Protein AF-A0A539DYP3-F1 (afdb_monomer_lite)

Secondary structure (DSSP, 8-state):
-PPPPP---EE-SS--GGG--SSTTGGGGGTEE-HHHHHS---

pLDDT: mean 89.67, std 11.22, range [47.59, 97.38]

Foldseek 3Di:
DDDDDDDDWAFDPQFDVVQADPDDCSSCSRTTDDCCVVPDDDD

Radius of gyration: 13.55 Å; chains: 1; bounding box: 28×34×33 Å

Sequence (43 aa):
GKAPHLHYAVLSIVPLPWRFNTATQGWKQIFFLNPGEVLGSGG

Structure (mmCIF, N/CA/C/O backbone):
data_AF-A0A539DYP3-F1
#
_entry.id   AF-A0A539DYP3-F1
#
loop_
_atom_site.group_PDB
_atom_site.id
_atom_site.type_symbol
_atom_site.label_atom_id
_atom_site.label_alt_id
_atom_site.label_comp_id
_atom_site.label_asym_id
_atom_site.label_entity_id
_atom_site.label_seq_id
_atom_site.pdbx_PDB_ins_code
_atom_site.Cartn_x
_atom_site.Cartn_y
_atom_site.Cartn_z
_atom_site.occupancy
_atom_site.B_iso_or_equiv
_atom_site.auth_seq_id
_atom_site.auth_comp_id
_atom_site.auth_asym_id
_atom_site.auth_atom_id
_atom_site.pdbx_PDB_model_num
ATOM 1 N N . GLY A 1 1 ? -22.018 -13.394 20.990 1.00 70.25 1 GLY A N 1
ATOM 2 C CA . GLY A 1 1 ? -20.99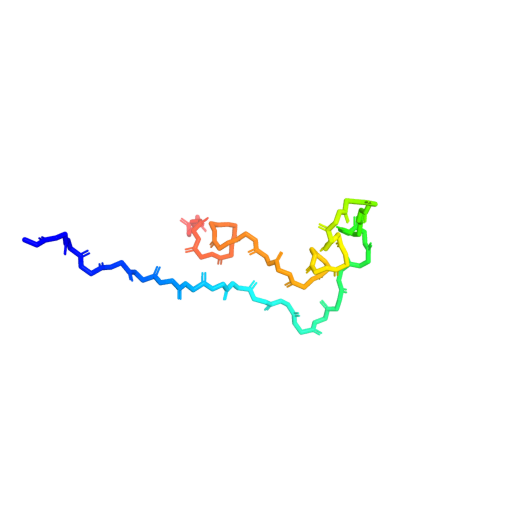5 -12.428 20.539 1.00 70.25 1 GLY A CA 1
ATOM 3 C C . GLY A 1 1 ? -20.738 -12.639 19.062 1.00 70.25 1 GLY A C 1
ATOM 4 O O . GLY A 1 1 ? -20.846 -13.775 18.620 1.00 70.25 1 GLY A O 1
ATOM 5 N N . LYS A 1 2 ? -20.475 -11.577 18.290 1.00 75.56 2 LYS A N 1
ATOM 6 C CA . LYS A 1 2 ? -20.101 -11.687 16.867 1.00 75.56 2 LYS A CA 1
ATOM 7 C C . LYS A 1 2 ? -18.800 -12.498 16.749 1.00 75.56 2 LYS A C 1
ATOM 9 O O . LYS A 1 2 ? -17.952 -12.396 17.634 1.00 75.56 2 LYS A O 1
ATOM 14 N N . ALA A 1 3 ? -18.659 -13.295 15.690 1.00 87.44 3 ALA A N 1
ATOM 15 C CA . ALA A 1 3 ? -17.406 -13.987 15.398 1.00 87.44 3 ALA A CA 1
ATOM 16 C C . ALA A 1 3 ? -16.232 -12.984 15.321 1.00 87.44 3 ALA A C 1
ATOM 18 O O . ALA A 1 3 ? -16.454 -11.836 14.928 1.00 87.44 3 ALA A O 1
ATOM 19 N N . PRO A 1 4 ? -14.998 -13.383 15.672 1.00 88.69 4 PRO A N 1
ATOM 20 C CA . PRO A 1 4 ? -13.818 -12.551 15.466 1.00 88.69 4 PRO A CA 1
ATOM 21 C C . PRO A 1 4 ? -13.683 -12.180 13.987 1.00 88.69 4 PRO A C 1
ATOM 23 O O . PRO A 1 4 ? -13.746 -13.047 13.117 1.00 88.69 4 PRO A O 1
ATOM 26 N N . HIS A 1 5 ? -13.517 -10.892 13.701 1.00 87.44 5 HIS A N 1
ATOM 27 C CA . HIS A 1 5 ? -13.265 -10.405 12.349 1.00 87.44 5 HIS A CA 1
ATOM 28 C C . HIS A 1 5 ? -11.784 -10.056 12.210 1.00 87.44 5 HIS A C 1
ATOM 30 O O . HIS A 1 5 ? -11.226 -9.354 13.055 1.00 87.44 5 HIS A O 1
ATOM 36 N N . LEU A 1 6 ? -11.152 -10.526 11.137 1.00 89.69 6 LEU A N 1
ATOM 37 C CA . LEU A 1 6 ? -9.774 -10.179 10.813 1.00 89.69 6 LEU A CA 1
ATOM 38 C C . LEU A 1 6 ? -9.756 -8.887 9.989 1.00 89.69 6 LEU A C 1
ATOM 40 O O . LEU A 1 6 ? -10.316 -8.838 8.896 1.00 89.69 6 LEU A O 1
ATOM 44 N N . HIS A 1 7 ? -9.088 -7.854 10.496 1.00 91.12 7 HIS A N 1
ATOM 45 C CA . HIS A 1 7 ? -8.828 -6.626 9.750 1.00 91.12 7 HIS A CA 1
ATOM 46 C C . HIS A 1 7 ? -7.394 -6.660 9.236 1.00 91.12 7 HIS A C 1
ATOM 48 O O . HIS A 1 7 ? -6.451 -6.552 10.016 1.00 91.12 7 HIS A O 1
ATOM 54 N N . TYR A 1 8 ? -7.230 -6.813 7.927 1.00 92.19 8 TYR A N 1
ATOM 55 C CA . TYR A 1 8 ? -5.926 -6.774 7.283 1.00 92.19 8 TYR A CA 1
ATOM 56 C C . TYR A 1 8 ? -6.005 -6.003 5.970 1.00 92.19 8 TYR A C 1
ATOM 58 O O . TYR A 1 8 ? -7.068 -5.862 5.365 1.00 92.19 8 TYR A O 1
ATOM 66 N N . ALA A 1 9 ? -4.859 -5.489 5.548 1.00 92.94 9 ALA A N 1
ATOM 67 C CA . ALA A 1 9 ? -4.687 -4.818 4.275 1.00 92.94 9 ALA A CA 1
ATOM 68 C C . ALA A 1 9 ? -3.457 -5.396 3.582 1.00 92.94 9 ALA A C 1
ATOM 70 O O . ALA A 1 9 ? -2.494 -5.791 4.242 1.00 92.94 9 ALA A O 1
ATOM 71 N N . VAL A 1 10 ? -3.490 -5.424 2.254 1.00 94.50 10 VAL A N 1
ATOM 72 C CA . VAL A 1 10 ? -2.336 -5.789 1.436 1.00 94.50 10 VAL A CA 1
ATOM 73 C C . VAL A 1 10 ? -1.712 -4.506 0.909 1.00 94.50 10 VAL A C 1
ATOM 75 O O . VAL A 1 10 ? -2.408 -3.633 0.387 1.00 94.50 10 VAL A O 1
ATOM 78 N N . LEU A 1 11 ? -0.399 -4.386 1.067 1.00 96.38 11 LEU A N 1
ATOM 79 C CA . LEU A 1 11 ? 0.364 -3.211 0.673 1.00 96.38 11 LEU A CA 1
ATOM 80 C C . LEU A 1 11 ? 1.414 -3.593 -0.368 1.00 96.38 11 LEU A C 1
ATOM 82 O O . LEU A 1 11 ? 2.075 -4.621 -0.238 1.00 96.38 11 LEU A O 1
ATOM 86 N N . SER A 1 12 ? 1.594 -2.737 -1.367 1.00 95.38 12 SER A N 1
ATOM 87 C CA . SER A 1 12 ? 2.746 -2.770 -2.260 1.00 95.38 12 SER A CA 1
ATOM 88 C C . SER A 1 12 ? 3.867 -1.911 -1.684 1.00 95.38 12 SER A C 1
ATOM 90 O O . SER A 1 12 ? 3.634 -0.767 -1.302 1.00 95.38 12 SER A O 1
ATOM 92 N N . ILE A 1 13 ? 5.091 -2.441 -1.645 1.00 95.69 13 ILE A N 1
ATOM 93 C CA . ILE A 1 13 ? 6.290 -1.665 -1.279 1.00 95.69 13 ILE A CA 1
ATOM 94 C C . ILE A 1 13 ? 6.694 -0.742 -2.439 1.00 95.69 13 ILE A C 1
ATOM 96 O O . ILE A 1 13 ? 7.177 0.367 -2.223 1.00 95.69 13 ILE A O 1
ATOM 100 N N . VAL A 1 14 ? 6.456 -1.185 -3.677 1.00 96.62 14 VAL A N 1
ATOM 101 C CA . VAL A 1 14 ? 6.674 -0.378 -4.879 1.00 96.62 14 VAL A CA 1
ATOM 102 C C . VAL A 1 14 ? 5.420 0.462 -5.137 1.00 96.62 14 VAL A C 1
ATOM 104 O O . VAL A 1 14 ? 4.329 -0.108 -5.236 1.00 96.62 14 VAL A O 1
ATOM 107 N N . PRO A 1 15 ? 5.523 1.795 -5.251 1.00 96.25 15 PRO A N 1
ATOM 108 C CA . PRO A 1 15 ? 4.362 2.619 -5.551 1.00 96.25 15 PRO A CA 1
ATOM 109 C C . PRO A 1 15 ? 3.807 2.293 -6.944 1.00 96.25 15 PRO A C 1
ATOM 111 O O . PRO A 1 15 ? 4.572 2.042 -7.874 1.00 96.25 15 PRO A O 1
ATOM 114 N N . LEU A 1 16 ? 2.481 2.351 -7.100 1.00 96.44 16 LEU A N 1
ATOM 115 C CA . LEU A 1 16 ? 1.775 2.230 -8.382 1.00 96.44 16 LEU A CA 1
ATOM 116 C C . LEU A 1 16 ? 1.160 3.594 -8.764 1.00 96.44 16 LEU A C 1
ATOM 118 O O . LEU A 1 16 ? -0.014 3.835 -8.463 1.00 96.44 16 LEU A O 1
ATOM 122 N N . PRO A 1 17 ? 1.917 4.523 -9.390 1.00 96.25 17 PRO A N 1
ATOM 123 C CA . PRO A 1 17 ? 1.466 5.902 -9.611 1.00 96.25 17 PRO A CA 1
ATOM 124 C C . PRO A 1 17 ? 0.157 6.023 -10.399 1.00 96.25 17 PRO A C 1
ATOM 126 O O . PRO A 1 17 ? -0.617 6.944 -10.163 1.00 96.25 17 PRO A O 1
ATOM 129 N N . TRP A 1 18 ? -0.134 5.066 -11.285 1.00 95.56 18 TRP A N 1
ATOM 130 C CA . TRP A 1 18 ? -1.368 5.025 -12.083 1.00 95.56 18 TRP A CA 1
ATOM 131 C C . TRP A 1 18 ? -2.639 4.766 -11.264 1.00 95.56 18 TRP A C 1
ATOM 133 O O . TRP A 1 18 ? -3.739 4.912 -11.787 1.00 95.56 18 TRP A O 1
ATOM 143 N N . ARG A 1 19 ? -2.514 4.388 -9.987 1.00 95.44 19 ARG A N 1
ATOM 144 C CA . ARG A 1 19 ? -3.651 4.240 -9.066 1.00 95.44 19 ARG A CA 1
ATOM 145 C C . ARG A 1 19 ? -3.948 5.508 -8.270 1.00 95.44 19 ARG A C 1
ATOM 147 O O . ARG A 1 19 ? -4.877 5.514 -7.467 1.00 95.44 19 ARG A O 1
ATOM 154 N N . PHE A 1 20 ? -3.169 6.570 -8.462 1.00 96.56 20 PHE A N 1
ATOM 155 C CA . PHE A 1 20 ? -3.458 7.858 -7.850 1.00 96.56 20 PHE A CA 1
ATOM 156 C C . PHE A 1 20 ? -4.800 8.414 -8.344 1.00 96.56 20 PHE A C 1
ATOM 158 O O . PHE A 1 20 ? -5.123 8.338 -9.528 1.00 96.56 20 PHE A O 1
ATOM 165 N N . ASN A 1 21 ? -5.560 9.027 -7.438 1.00 95.81 21 ASN A N 1
ATOM 166 C CA . ASN A 1 21 ? -6.760 9.783 -7.776 1.00 95.81 21 ASN A CA 1
ATOM 167 C C . ASN A 1 21 ? -6.884 11.042 -6.898 1.00 95.81 21 ASN A C 1
ATOM 169 O O . ASN A 1 21 ? -6.150 11.215 -5.924 1.00 95.81 21 ASN A O 1
ATOM 173 N N . THR A 1 22 ? -7.827 11.920 -7.243 1.00 97.38 22 THR A N 1
ATOM 174 C CA . THR A 1 22 ? -8.049 13.213 -6.572 1.00 97.38 22 THR A CA 1
ATOM 175 C C . THR A 1 22 ? -8.984 13.141 -5.362 1.00 97.38 22 THR A C 1
ATOM 177 O O . THR A 1 22 ? -9.290 14.173 -4.765 1.00 97.38 22 THR A O 1
ATOM 180 N N . ALA A 1 23 ? -9.446 11.949 -4.973 1.00 96.81 23 ALA A N 1
ATOM 181 C CA . ALA A 1 23 ? -10.284 11.793 -3.792 1.00 96.81 23 ALA A CA 1
ATOM 182 C C . ALA A 1 23 ? -9.475 12.020 -2.506 1.00 96.81 23 ALA A C 1
ATOM 184 O O . ALA A 1 23 ? -8.244 11.914 -2.469 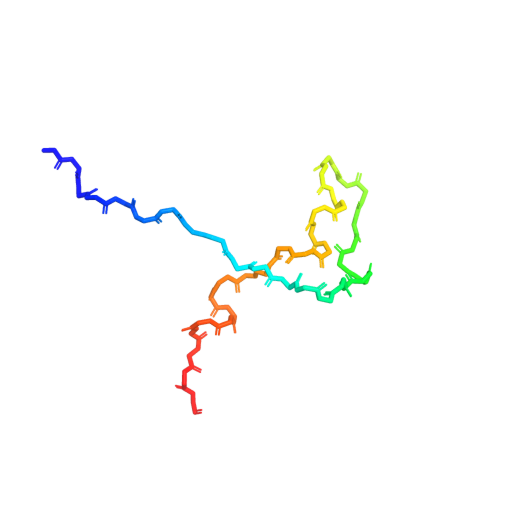1.00 96.81 23 ALA A O 1
ATOM 185 N N . THR A 1 24 ? -10.173 12.288 -1.402 1.00 97.00 24 THR A N 1
ATOM 186 C CA . THR A 1 24 ? -9.555 12.329 -0.074 1.00 97.00 24 THR A CA 1
ATOM 187 C C . THR A 1 24 ? -8.830 11.006 0.191 1.00 97.00 24 THR A C 1
ATOM 189 O O . THR A 1 24 ? -9.422 9.936 0.103 1.00 97.00 24 THR A O 1
ATOM 192 N N . GLN A 1 25 ? -7.534 11.077 0.515 1.00 95.25 25 GLN A N 1
ATOM 193 C CA . GLN A 1 25 ? -6.640 9.916 0.663 1.00 95.25 25 GLN A CA 1
ATOM 194 C C . GLN A 1 25 ? -6.341 9.125 -0.629 1.00 95.25 25 GLN A C 1
ATOM 196 O O . GLN A 1 25 ? -5.809 8.019 -0.542 1.00 95.25 25 GLN A O 1
ATOM 201 N N . GLY A 1 26 ? -6.577 9.692 -1.816 1.00 93.50 26 GLY A N 1
ATOM 202 C CA . GLY A 1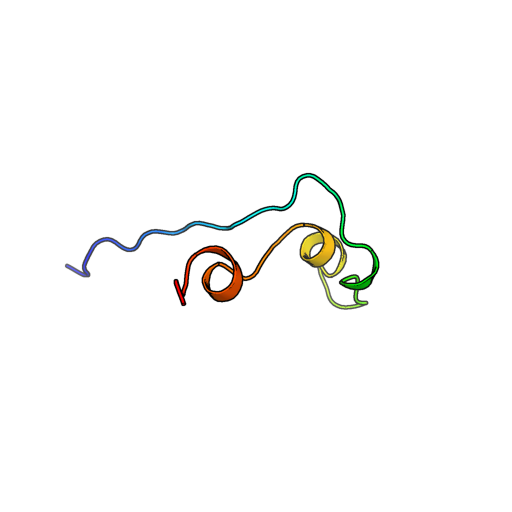 26 ? -6.247 9.072 -3.107 1.00 93.50 26 GLY A CA 1
ATOM 203 C C . GLY A 1 26 ? -4.777 8.660 -3.248 1.00 93.50 26 GLY A C 1
ATOM 204 O O . GLY A 1 26 ? -4.477 7.624 -3.834 1.00 93.50 26 GLY A O 1
ATOM 205 N N . TRP A 1 27 ? -3.855 9.381 -2.599 1.00 95.56 27 TRP A N 1
ATOM 206 C CA . TRP A 1 27 ? -2.436 9.007 -2.530 1.00 95.56 27 TRP A CA 1
ATOM 207 C C . TRP A 1 27 ? -2.190 7.646 -1.862 1.00 95.56 27 TRP A C 1
ATOM 209 O O . TRP A 1 27 ? -1.223 6.970 -2.198 1.00 95.56 27 TRP A O 1
ATOM 219 N N . LYS A 1 28 ? -3.062 7.199 -0.948 1.00 95.38 28 LYS A N 1
ATOM 220 C CA . LYS A 1 28 ? -2.926 5.880 -0.315 1.00 95.38 28 LYS A CA 1
ATOM 221 C C . LYS A 1 28 ? -3.206 4.757 -1.313 1.00 95.38 28 LYS A C 1
ATOM 223 O O . LYS A 1 28 ? -2.591 3.702 -1.216 1.00 95.38 28 LYS A O 1
ATOM 228 N N . GLN A 1 29 ? -4.062 4.971 -2.316 1.00 94.56 29 GLN A N 1
ATOM 229 C CA . GLN A 1 29 ? -4.369 3.938 -3.317 1.00 94.56 29 GLN A CA 1
ATOM 230 C C . GLN A 1 29 ? -3.151 3.502 -4.147 1.00 94.56 29 GLN A C 1
ATOM 232 O O . GLN A 1 29 ? -3.157 2.404 -4.698 1.00 94.56 29 GLN A O 1
ATOM 237 N N . ILE A 1 30 ? -2.084 4.310 -4.164 1.00 97.31 30 ILE A N 1
ATOM 238 C CA . ILE A 1 30 ? -0.777 3.961 -4.741 1.00 97.31 30 ILE A CA 1
ATOM 239 C C . ILE A 1 30 ? -0.174 2.714 -4.068 1.00 97.31 30 ILE A C 1
ATOM 241 O O . ILE A 1 30 ? 0.545 1.960 -4.721 1.00 97.31 30 ILE A O 1
ATOM 245 N N . PHE A 1 31 ? -0.478 2.483 -2.786 1.00 97.31 31 PHE A N 1
ATOM 246 C CA . P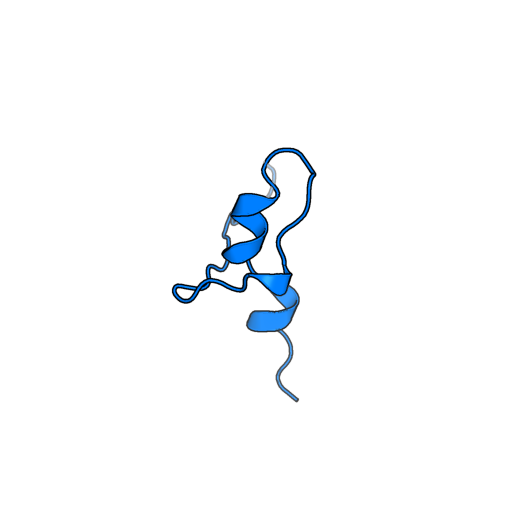HE A 1 31 ? 0.107 1.411 -1.975 1.00 97.31 31 PHE A CA 1
ATOM 247 C C . PHE A 1 31 ? -0.891 0.304 -1.613 1.00 97.31 31 PHE A C 1
ATOM 249 O O . PHE A 1 31 ? -0.497 -0.852 -1.520 1.00 97.31 31 PHE A O 1
ATOM 256 N N . PHE A 1 32 ? -2.174 0.616 -1.405 1.00 95.75 32 PHE A N 1
ATOM 257 C CA . PHE A 1 32 ? -3.160 -0.363 -0.926 1.00 95.75 32 PHE A CA 1
ATOM 258 C C . PHE A 1 32 ? -3.730 -1.217 -2.065 1.00 95.75 32 PHE A C 1
ATOM 260 O O . PHE A 1 32 ? -4.406 -0.711 -2.964 1.00 95.75 32 PHE A O 1
ATOM 267 N N . LEU A 1 33 ? -3.479 -2.525 -2.026 1.00 93.94 33 LEU A N 1
ATOM 268 C CA . LEU A 1 33 ? -3.971 -3.497 -3.004 1.00 93.94 33 LEU A CA 1
ATOM 269 C C . LEU A 1 33 ? -5.297 -4.112 -2.552 1.00 93.94 33 LEU A C 1
ATOM 271 O O . LEU A 1 33 ? -5.571 -4.216 -1.356 1.00 93.94 33 LEU A O 1
ATOM 275 N N . ASN A 1 34 ? -6.105 -4.539 -3.520 1.00 91.19 34 ASN A N 1
ATOM 276 C CA . ASN A 1 34 ? -7.288 -5.345 -3.258 1.00 91.19 34 ASN A CA 1
ATOM 277 C C . ASN A 1 34 ? -6.838 -6.738 -2.771 1.00 91.19 34 ASN A C 1
ATOM 279 O O . ASN A 1 34 ? -6.205 -7.463 -3.541 1.00 91.19 34 ASN A O 1
ATOM 283 N N . PRO A 1 35 ? -7.141 -7.144 -1.521 1.00 90.56 35 PRO A N 1
ATOM 284 C CA . PRO A 1 35 ? -6.730 -8.451 -1.022 1.00 90.56 35 PRO A CA 1
ATOM 285 C C . PRO A 1 35 ? -7.342 -9.608 -1.810 1.00 90.56 35 PRO A C 1
ATOM 287 O O . PRO A 1 35 ? -6.723 -10.661 -1.876 1.00 90.56 35 PRO A O 1
ATOM 290 N N . GLY A 1 36 ? -8.519 -9.412 -2.418 1.00 90.94 36 GLY A N 1
ATOM 291 C CA . GLY A 1 36 ? -9.132 -10.392 -3.310 1.00 90.94 36 GLY A CA 1
ATOM 292 C C . GLY A 1 36 ? -8.223 -10.687 -4.495 1.00 90.94 36 GLY A C 1
ATOM 293 O O . GLY A 1 36 ? -7.832 -1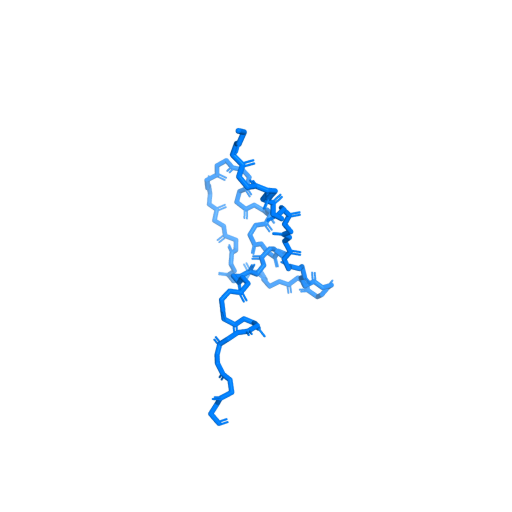1.824 -4.667 1.00 90.94 36 GLY A O 1
ATOM 294 N N . GLU A 1 37 ? -7.779 -9.660 -5.221 1.00 89.00 37 GLU A N 1
ATOM 295 C CA . GLU A 1 37 ? -6.892 -9.812 -6.388 1.00 89.00 37 GLU A CA 1
ATOM 296 C C . GLU A 1 37 ? -5.531 -10.442 -6.052 1.00 89.00 37 GLU A C 1
ATOM 298 O O . GLU A 1 37 ? -4.946 -11.116 -6.894 1.00 89.00 37 GLU A O 1
ATOM 303 N N . VAL A 1 38 ? -5.014 -10.222 -4.837 1.00 89.31 38 VAL A N 1
ATOM 304 C CA . VAL A 1 38 ? -3.690 -10.726 -4.428 1.00 89.31 38 VAL A CA 1
ATOM 305 C C . VAL A 1 38 ? -3.757 -12.113 -3.781 1.00 89.31 38 VAL A C 1
ATOM 307 O O . VAL A 1 38 ? -2.818 -12.892 -3.918 1.00 89.31 38 VAL A O 1
ATOM 310 N N . LEU A 1 39 ? -4.834 -12.424 -3.050 1.00 86.94 39 LEU A N 1
ATOM 311 C CA . LEU A 1 39 ? -4.951 -13.632 -2.221 1.00 86.94 39 LEU A CA 1
ATOM 312 C C . LEU A 1 39 ? -6.007 -14.638 -2.726 1.00 86.94 39 LEU A C 1
ATOM 314 O O . LEU A 1 39 ? -6.110 -15.720 -2.150 1.00 86.94 39 LEU A O 1
ATOM 318 N N . GLY A 1 40 ? -6.775 -14.336 -3.782 1.00 76.44 40 GLY A N 1
ATOM 319 C CA . GLY A 1 40 ? -7.714 -15.277 -4.41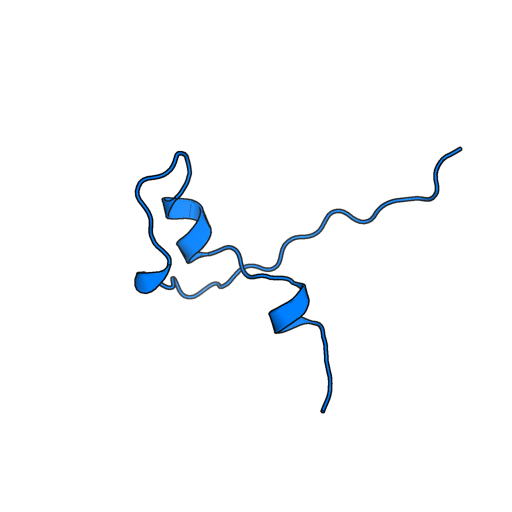0 1.00 76.44 40 GLY A CA 1
ATOM 320 C C . GLY A 1 40 ? -7.951 -14.987 -5.905 1.00 76.44 40 GLY A C 1
ATOM 321 O O . GLY A 1 40 ? -8.323 -13.892 -6.288 1.00 76.44 40 GLY A O 1
ATOM 322 N N . SER A 1 41 ? -7.800 -15.921 -6.837 1.00 57.62 41 SER A N 1
ATOM 323 C CA . SER A 1 41 ? -7.836 -17.377 -6.743 1.00 57.62 41 SER A CA 1
ATOM 324 C C . SER A 1 41 ? -6.645 -18.003 -7.458 1.00 57.62 41 SER A C 1
ATOM 326 O O . SER A 1 41 ? -6.304 -17.580 -8.561 1.00 57.62 41 SER A O 1
ATOM 328 N N . GLY A 1 42 ? -6.101 -19.080 -6.888 1.00 60.06 42 GLY A N 1
ATOM 329 C CA . GLY A 1 42 ? -5.402 -20.078 -7.691 1.00 60.06 42 GLY A CA 1
ATOM 330 C C . GLY A 1 42 ? -6.315 -20.555 -8.822 1.00 60.06 42 GLY A C 1
ATOM 331 O O . GLY A 1 42 ? -7.352 -21.168 -8.563 1.00 60.06 42 GLY A O 1
ATOM 332 N N . GLY A 1 43 ? -5.937 -20.197 -10.046 1.00 47.59 43 GLY A N 1
ATOM 333 C CA . GLY A 1 43 ? -6.140 -20.986 -11.253 1.00 47.59 43 GLY A CA 1
ATOM 334 C C . GLY A 1 43 ? -4.801 -21.596 -11.634 1.00 47.59 43 GLY A C 1
ATOM 335 O O . GLY A 1 43 ? -3.781 -20.898 -11.426 1.00 47.59 43 GLY A O 1
#